Pro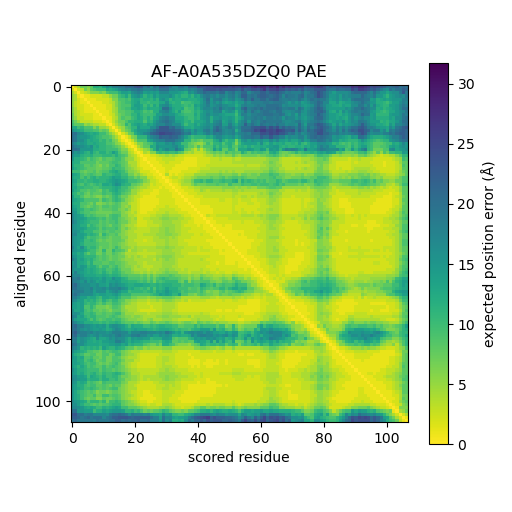tein AF-A0A535DZQ0-F1 (afdb_monomer)

Sequence (107 aa):
MTDELEALRSALTRGEEPLAGAGVEVVRRAGGELDHVRVTLAEPADLEELARRFGPPSLLPRTPAGGRRALFPETSPGDGERATTVLAELDPAGRAQVVVLRPDDLR

Solvent-accessible surface area (backbone atoms only — not comparable to full-atom values): 6072 Å² total; per-residue (Å²): 124,68,64,63,59,50,55,48,53,48,59,56,45,70,53,101,63,60,74,62,58,70,41,78,45,81,43,57,43,99,86,69,45,82,48,35,34,41,32,32,37,65,57,68,39,53,60,68,65,51,22,78,76,41,39,73,66,46,76,49,76,63,41,97,88,67,49,38,37,31,36,20,64,77,29,40,55,60,97,93,46,87,33,46,31,38,34,30,39,32,46,100,88,60,26,29,40,30,44,34,42,29,61,74,66,86,121

Foldseek 3Di:
DVVVVVVVQVLQCPDPDGQAFPDKDFDADPVRHTFKIKTFGPDFAAQVVVCVSQNHWDKDPQDPVRKTKTWSCSQDDDVPDFGWTWMFTADPVRTGRMIMTGGPPPD

Secondary structure (DSSP, 8-state):
-HHHHHHHHHHHTSSSS---EEEEEEEE-TTS-EEEEEEEEEEEEPHHHHHHHH-SPEEPPPPTTS-EEEEEGGGS--TT---EEEEEEE-TTS-EEEEEEEES---

Structure (mmCIF, N/CA/C/O backbone):
data_AF-A0A535DZQ0-F1
#
_entry.id   AF-A0A535DZQ0-F1
#
loop_
_atom_site.group_PDB
_atom_site.id
_atom_site.type_symbol
_atom_site.label_atom_id
_atom_site.label_alt_id
_atom_site.label_comp_id
_atom_site.label_asym_id
_atom_site.label_entity_id
_atom_site.label_seq_id
_atom_site.pdbx_PDB_ins_code
_atom_site.Cartn_x
_atom_site.Cartn_y
_atom_site.Cartn_z
_atom_site.occupancy
_atom_site.B_iso_or_equiv
_atom_site.auth_seq_id
_atom_site.auth_comp_id
_atom_site.auth_asym_id
_atom_site.auth_atom_id
_atom_site.pdbx_PDB_model_num
ATOM 1 N N . MET A 1 1 ? 3.547 -18.558 -15.018 1.00 48.41 1 MET A N 1
ATOM 2 C CA . MET A 1 1 ? 2.533 -18.018 -14.081 1.00 48.41 1 MET A CA 1
ATOM 3 C C . MET A 1 1 ? 2.815 -18.368 -12.621 1.00 48.41 1 MET A C 1
ATOM 5 O O . MET A 1 1 ? 2.424 -17.583 -11.771 1.00 48.41 1 MET A O 1
ATOM 9 N N . THR A 1 2 ? 3.466 -19.494 -12.306 1.00 53.25 2 THR A N 1
ATOM 10 C CA . THR A 1 2 ? 3.829 -19.883 -10.926 1.00 53.25 2 THR A CA 1
ATOM 11 C C . THR A 1 2 ? 4.996 -19.063 -10.355 1.00 53.25 2 THR A C 1
ATOM 13 O O . THR A 1 2 ? 4.935 -18.658 -9.200 1.00 53.25 2 THR A O 1
ATOM 16 N N . ASP A 1 3 ? 5.984 -18.726 -11.191 1.00 59.59 3 ASP A N 1
ATOM 17 C CA . ASP A 1 3 ? 7.204 -17.995 -10.803 1.00 59.59 3 ASP A CA 1
ATOM 18 C C . ASP A 1 3 ? 6.962 -16.618 -10.166 1.00 59.59 3 ASP A C 1
ATOM 20 O O . ASP A 1 3 ? 7.595 -16.270 -9.177 1.00 59.59 3 ASP A O 1
ATOM 24 N N . GLU A 1 4 ? 6.032 -15.820 -10.696 1.00 53.47 4 GLU A N 1
ATOM 25 C CA . GLU A 1 4 ? 5.826 -14.437 -10.232 1.00 53.47 4 GLU A CA 1
ATOM 26 C C . GLU A 1 4 ? 5.185 -14.383 -8.842 1.00 53.47 4 GLU A C 1
ATOM 28 O O . GLU A 1 4 ? 5.572 -13.575 -8.000 1.00 53.47 4 GLU A O 1
ATOM 33 N N . LEU A 1 5 ? 4.220 -15.271 -8.580 1.00 55.47 5 LEU A N 1
ATOM 34 C CA . LEU A 1 5 ? 3.575 -15.377 -7.272 1.00 55.47 5 LEU A CA 1
ATOM 35 C C . LEU A 1 5 ? 4.558 -15.909 -6.222 1.00 55.47 5 LEU A C 1
ATOM 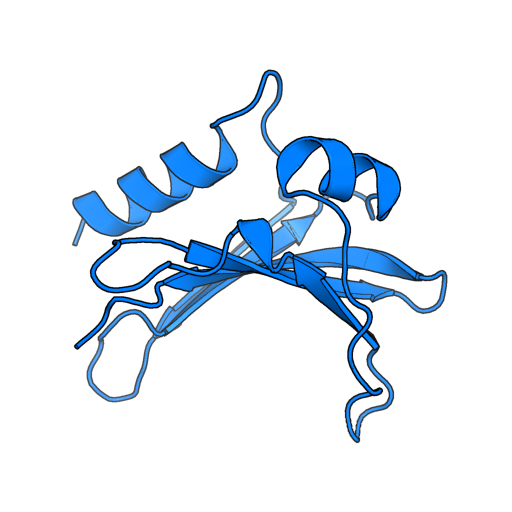37 O O . LEU A 1 5 ? 4.517 -15.495 -5.066 1.00 55.47 5 LEU A O 1
ATOM 41 N N . GLU A 1 6 ? 5.452 -16.808 -6.629 1.00 58.00 6 GLU A N 1
ATOM 42 C CA . GLU A 1 6 ? 6.483 -17.374 -5.766 1.00 58.00 6 GLU A CA 1
ATOM 43 C C . GLU A 1 6 ? 7.601 -16.364 -5.473 1.00 58.00 6 GLU A C 1
ATOM 45 O O . GLU A 1 6 ? 7.989 -16.209 -4.315 1.00 58.00 6 GLU A O 1
ATOM 50 N N . ALA A 1 7 ? 8.036 -15.586 -6.469 1.00 57.25 7 ALA A N 1
ATOM 51 C CA . ALA A 1 7 ? 8.968 -14.471 -6.298 1.00 57.25 7 ALA A CA 1
ATOM 52 C C . ALA A 1 7 ? 8.398 -13.391 -5.369 1.00 57.25 7 ALA A C 1
ATOM 54 O O . ALA A 1 7 ? 9.109 -12.853 -4.518 1.00 57.25 7 ALA A O 1
ATOM 55 N N . LEU A 1 8 ? 7.098 -13.119 -5.478 1.00 57.12 8 LEU A N 1
ATOM 56 C CA . LEU A 1 8 ? 6.405 -12.162 -4.629 1.00 57.12 8 LEU A CA 1
ATOM 57 C C . LEU A 1 8 ? 6.219 -12.675 -3.198 1.00 57.12 8 LEU A C 1
ATOM 59 O O . LEU A 1 8 ? 6.468 -11.951 -2.236 1.00 57.12 8 LEU A O 1
ATOM 63 N N . ARG A 1 9 ? 5.830 -13.944 -3.043 1.00 58.91 9 ARG A N 1
ATOM 64 C CA . ARG A 1 9 ? 5.788 -14.608 -1.738 1.00 58.91 9 ARG A CA 1
ATOM 65 C C . ARG A 1 9 ? 7.177 -14.609 -1.101 1.00 58.91 9 ARG A C 1
ATOM 67 O O . ARG A 1 9 ? 7.285 -14.325 0.082 1.00 58.91 9 ARG A O 1
ATOM 74 N N . SER A 1 10 ? 8.223 -14.832 -1.895 1.00 59.81 10 SER A N 1
ATOM 75 C CA . SER A 1 10 ? 9.617 -14.752 -1.462 1.00 59.81 10 SER A CA 1
ATOM 76 C C . SER A 1 10 ? 10.038 -13.329 -1.065 1.00 59.81 10 SER A C 1
ATOM 78 O O . SER A 1 10 ? 10.803 -13.172 -0.117 1.00 59.81 10 SER A O 1
ATOM 80 N N . ALA A 1 11 ? 9.524 -12.286 -1.728 1.00 59.09 11 ALA A N 1
ATOM 81 C CA . ALA A 1 11 ? 9.741 -10.890 -1.339 1.00 59.09 11 ALA A CA 1
ATOM 82 C C . ALA A 1 11 ? 9.039 -10.542 -0.013 1.00 59.09 11 ALA A C 1
ATOM 84 O O . ALA A 1 11 ? 9.633 -9.889 0.838 1.00 59.09 11 ALA A O 1
ATOM 85 N N . LEU A 1 12 ? 7.821 -11.050 0.206 1.00 57.62 12 LEU A N 1
ATOM 86 C CA . LEU A 1 12 ? 7.087 -10.911 1.474 1.00 57.62 12 LEU A CA 1
ATOM 87 C C . LEU A 1 12 ? 7.736 -11.671 2.638 1.00 57.62 12 LEU A C 1
ATOM 89 O O . LEU A 1 12 ? 7.556 -11.290 3.793 1.00 57.62 12 LEU A O 1
ATOM 93 N N . THR A 1 13 ? 8.473 -12.743 2.345 1.00 56.50 13 THR A N 1
ATOM 94 C CA . THR A 1 13 ? 9.204 -13.546 3.336 1.00 56.50 13 THR A CA 1
ATOM 95 C C . THR A 1 13 ? 10.687 -13.191 3.428 1.00 56.50 13 THR A C 1
ATOM 97 O O . THR A 1 13 ? 11.412 -13.845 4.172 1.00 56.50 13 THR A O 1
ATOM 100 N N . ARG A 1 14 ? 11.184 -12.203 2.669 1.00 54.62 14 ARG A N 1
ATOM 101 C CA . ARG A 1 14 ? 12.574 -11.729 2.769 1.00 54.62 14 ARG A CA 1
ATOM 102 C C . ARG A 1 14 ? 12.704 -10.822 4.000 1.00 54.62 14 ARG A C 1
ATOM 104 O O . ARG A 1 14 ? 12.759 -9.604 3.905 1.00 54.62 14 ARG A O 1
ATOM 111 N N . GLY A 1 15 ? 12.690 -11.447 5.170 1.00 49.34 15 GLY A N 1
ATOM 112 C CA . GLY A 1 15 ? 12.833 -10.845 6.494 1.00 49.34 15 GLY A CA 1
ATOM 113 C C . GLY A 1 15 ? 12.731 -11.932 7.568 1.00 49.34 15 GLY A C 1
ATOM 114 O O . GLY A 1 15 ? 12.224 -13.014 7.284 1.00 49.34 15 GLY A O 1
ATOM 115 N N . GLU A 1 16 ? 13.220 -11.668 8.784 1.00 47.53 16 GLU A N 1
ATOM 116 C CA . GLU A 1 16 ? 13.260 -12.666 9.875 1.00 47.53 16 GLU A CA 1
ATOM 117 C C . GLU A 1 16 ? 11.875 -13.233 10.249 1.00 47.53 16 GLU A C 1
ATOM 119 O O . GLU A 1 16 ? 11.791 -14.372 10.700 1.00 47.53 16 GLU A O 1
ATOM 124 N N . GLU A 1 17 ? 10.788 -12.499 9.968 1.00 54.66 17 GLU A N 1
ATOM 125 C CA . GLU A 1 17 ? 9.407 -12.974 10.113 1.00 54.66 17 GLU A CA 1
ATOM 126 C C . GLU A 1 17 ? 8.529 -12.531 8.925 1.00 54.66 17 GLU A C 1
ATOM 128 O O . GLU A 1 17 ? 8.659 -11.386 8.470 1.00 54.66 17 GLU A O 1
ATOM 133 N N . PRO A 1 18 ? 7.622 -13.387 8.413 1.00 59.19 18 PRO A N 1
ATOM 134 C CA . PRO A 1 18 ? 6.665 -13.008 7.377 1.00 59.19 18 PRO A CA 1
ATOM 135 C C . PRO A 1 18 ? 5.642 -11.998 7.913 1.00 59.19 18 PRO A C 1
ATOM 137 O O . PRO A 1 18 ? 5.150 -12.134 9.031 1.00 59.19 18 PRO A O 1
ATOM 140 N N . LEU A 1 19 ? 5.266 -11.009 7.097 1.00 64.81 19 LEU A N 1
ATOM 141 C CA . LEU A 1 19 ? 4.095 -10.175 7.391 1.00 64.81 19 LEU A CA 1
ATOM 142 C C . LEU A 1 19 ? 2.854 -11.079 7.464 1.00 64.81 19 LEU A C 1
ATOM 144 O O . LEU A 1 19 ? 2.485 -11.708 6.469 1.00 64.81 19 LEU A O 1
ATOM 148 N N . ALA A 1 20 ? 2.215 -11.162 8.632 1.00 65.81 20 ALA A N 1
ATOM 149 C CA . ALA A 1 20 ? 0.998 -11.945 8.810 1.00 65.81 20 ALA A CA 1
ATOM 150 C C . ALA A 1 20 ? -0.151 -11.316 8.001 1.00 65.81 20 ALA A C 1
ATOM 152 O O . ALA A 1 20 ? -0.727 -10.297 8.384 1.00 65.81 20 ALA A O 1
ATOM 153 N N . GLY A 1 21 ? -0.470 -11.911 6.850 1.00 66.75 21 GLY A N 1
ATOM 154 C CA . GLY A 1 21 ? -1.577 -11.489 5.995 1.00 66.75 21 GLY A CA 1
ATOM 155 C C . GLY A 1 21 ? -2.871 -12.234 6.327 1.00 66.75 21 GLY A C 1
ATOM 156 O O . GLY A 1 21 ? -2.879 -13.462 6.369 1.00 66.75 21 GLY A O 1
ATOM 157 N N . ALA A 1 22 ? -3.975 -11.507 6.505 1.00 77.94 22 ALA A N 1
ATOM 158 C CA . ALA A 1 22 ? -5.327 -12.074 6.543 1.00 77.94 22 ALA A CA 1
ATOM 159 C C . ALA A 1 22 ? -5.909 -12.319 5.140 1.00 77.94 22 ALA A C 1
ATOM 161 O O . ALA A 1 22 ? -6.872 -13.070 4.996 1.00 77.94 22 ALA A O 1
ATOM 162 N N . GLY A 1 23 ? -5.334 -11.708 4.100 1.00 81.75 23 GLY A N 1
ATOM 163 C CA . GLY A 1 23 ? -5.772 -11.903 2.720 1.00 81.75 23 GLY A CA 1
ATOM 164 C C . GLY A 1 23 ? -4.740 -11.437 1.698 1.00 81.75 23 GLY A C 1
ATOM 165 O O . GLY A 1 23 ? -3.980 -10.503 1.951 1.00 81.75 23 GLY A O 1
ATOM 166 N N . VAL A 1 24 ? -4.725 -12.096 0.538 1.00 84.94 24 VAL A N 1
ATOM 167 C CA . VAL A 1 24 ? -3.888 -11.736 -0.613 1.00 84.94 24 VAL A CA 1
ATOM 168 C C . VAL A 1 24 ? -4.782 -11.608 -1.841 1.00 84.94 24 VAL A C 1
ATOM 170 O O . VAL A 1 24 ? -5.460 -12.561 -2.221 1.00 84.94 24 VAL A O 1
ATOM 173 N N . GLU A 1 25 ? -4.767 -10.438 -2.469 1.00 88.44 25 GLU A N 1
ATOM 174 C CA . GLU A 1 25 ? -5.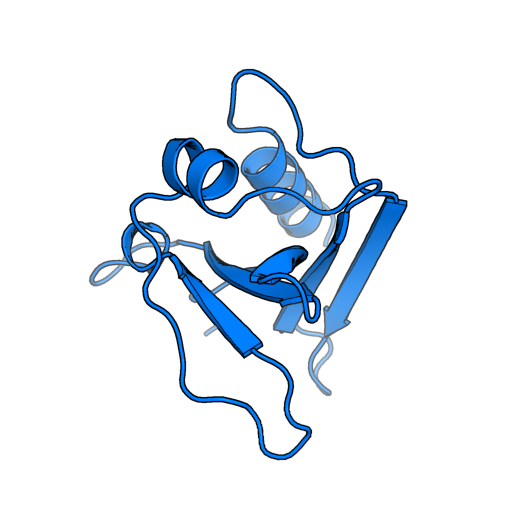488 -10.143 -3.705 1.00 88.44 25 GLU A CA 1
ATOM 175 C C . GLU A 1 25 ? -4.485 -9.832 -4.818 1.00 88.44 25 GLU A C 1
ATOM 177 O O . GLU A 1 25 ? -3.662 -8.924 -4.700 1.00 88.44 25 GLU A O 1
ATOM 182 N N . VAL A 1 26 ? -4.555 -10.588 -5.915 1.00 88.19 26 VAL A N 1
ATOM 183 C CA . VAL A 1 26 ? -3.710 -10.386 -7.097 1.00 88.19 26 VAL A CA 1
ATOM 184 C C . VAL A 1 26 ? -4.498 -9.585 -8.125 1.00 88.19 26 VAL A C 1
ATOM 186 O O . VAL A 1 26 ? -5.424 -10.110 -8.744 1.00 88.19 26 VAL A O 1
ATOM 189 N N . VAL A 1 27 ? -4.119 -8.326 -8.325 1.00 88.56 27 VAL A N 1
ATOM 190 C CA . VAL A 1 27 ? -4.766 -7.432 -9.284 1.00 88.56 27 VAL A CA 1
ATOM 191 C C . VAL A 1 27 ? -4.046 -7.534 -10.621 1.00 88.56 27 VAL A C 1
ATOM 193 O O . VAL A 1 27 ? -2.819 -7.458 -10.694 1.00 88.56 27 VAL A O 1
ATOM 196 N N . ARG A 1 28 ? -4.817 -7.732 -11.690 1.00 87.56 28 ARG A N 1
ATOM 197 C CA . ARG A 1 28 ? -4.318 -7.870 -13.062 1.00 87.56 28 ARG A CA 1
ATOM 198 C C . ARG A 1 28 ? -4.871 -6.765 -13.949 1.00 87.56 28 ARG A C 1
ATOM 200 O O . ARG A 1 28 ? -5.993 -6.301 -13.749 1.00 87.56 28 ARG A O 1
ATOM 207 N N . ARG A 1 29 ? -4.098 -6.376 -14.961 1.00 86.50 29 ARG A N 1
ATOM 208 C CA . ARG A 1 29 ? -4.546 -5.463 -16.020 1.00 86.50 29 ARG A CA 1
ATOM 209 C C . ARG A 1 29 ? -5.534 -6.174 -16.946 1.00 86.50 29 ARG A C 1
ATOM 211 O O . ARG A 1 29 ? -5.612 -7.401 -16.967 1.00 86.50 29 ARG A O 1
ATOM 218 N N . ALA A 1 30 ? -6.232 -5.408 -17.785 1.00 85.56 30 ALA A N 1
ATOM 219 C CA . ALA A 1 30 ? -7.173 -5.949 -18.773 1.00 85.56 30 ALA A CA 1
ATOM 220 C C . ALA A 1 30 ? -6.541 -6.989 -19.729 1.00 85.56 30 ALA A C 1
ATOM 222 O O . ALA A 1 30 ? -7.242 -7.866 -20.220 1.00 85.56 30 ALA A O 1
ATOM 223 N N . GLY A 1 31 ? -5.221 -6.921 -19.954 1.00 82.69 31 GLY A N 1
ATOM 224 C CA . GLY A 1 31 ? -4.456 -7.888 -20.752 1.00 82.69 31 GLY A CA 1
ATOM 225 C C . GLY A 1 31 ? -4.029 -9.166 -20.014 1.00 82.69 31 GLY A C 1
ATOM 226 O O . GLY A 1 31 ? -3.349 -9.998 -20.601 1.00 82.69 31 GLY A O 1
ATOM 227 N N . GLY A 1 32 ? -4.391 -9.337 -18.737 1.00 81.94 32 GLY A N 1
ATOM 228 C CA . GLY A 1 32 ? -4.035 -10.509 -17.922 1.00 81.94 32 GLY A CA 1
ATOM 229 C C . GLY A 1 32 ? -2.666 -10.429 -17.235 1.00 81.94 32 GLY A C 1
ATOM 230 O O . GLY A 1 32 ? -2.382 -11.236 -16.343 1.00 81.94 32 GLY A O 1
ATOM 231 N N . GLU A 1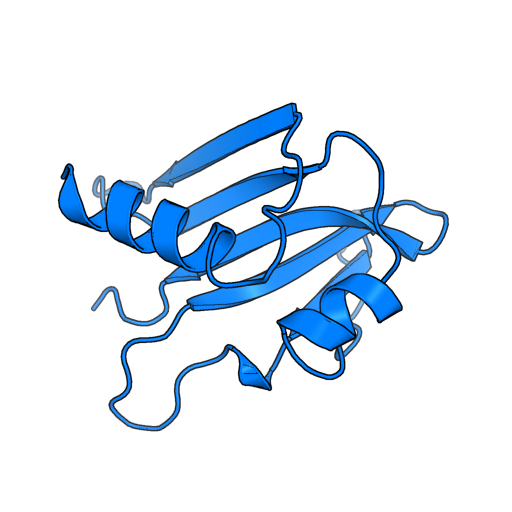 33 ? -1.847 -9.439 -17.586 1.00 83.12 33 GLU A N 1
ATOM 232 C CA . GLU A 1 33 ? -0.597 -9.115 -16.893 1.00 83.12 33 GLU A CA 1
ATOM 233 C C . GLU A 1 33 ? -0.848 -8.761 -15.427 1.00 83.12 33 GLU A C 1
ATOM 235 O O . GLU A 1 33 ? -1.888 -8.190 -15.078 1.00 83.12 33 GLU A O 1
ATOM 240 N N . LEU A 1 34 ? 0.111 -9.097 -14.565 1.00 82.38 34 LEU A N 1
ATOM 241 C CA . LEU A 1 34 ? 0.095 -8.653 -13.177 1.00 82.38 34 LEU A CA 1
ATOM 242 C C . LEU A 1 34 ? 0.115 -7.115 -13.141 1.00 82.38 34 LEU A C 1
ATOM 244 O O . LEU A 1 34 ? 0.809 -6.478 -13.919 1.00 82.38 34 LEU A O 1
ATOM 248 N N . ASP A 1 35 ? -0.684 -6.498 -12.281 1.00 85.94 35 ASP A N 1
ATOM 249 C CA . ASP A 1 35 ? -0.616 -5.052 -12.061 1.00 85.94 35 ASP A CA 1
ATOM 250 C C . ASP A 1 35 ? 0.039 -4.764 -10.716 1.00 85.94 35 ASP A C 1
ATOM 252 O O . ASP A 1 35 ? 1.062 -4.093 -10.631 1.00 85.94 35 ASP A O 1
ATOM 256 N N . HIS A 1 36 ? -0.539 -5.325 -9.658 1.00 89.00 36 HIS A N 1
ATOM 257 C CA . HIS A 1 36 ? -0.014 -5.263 -8.306 1.00 89.00 36 HIS A CA 1
ATOM 258 C C . HIS A 1 36 ? -0.656 -6.356 -7.453 1.00 89.00 36 HIS A C 1
ATOM 260 O O . HIS A 1 36 ? -1.661 -6.964 -7.824 1.00 89.00 36 HIS A O 1
ATOM 266 N N . VAL A 1 37 ? -0.093 -6.592 -6.278 1.00 88.44 37 VAL A N 1
ATOM 267 C CA . VAL A 1 37 ? -0.689 -7.467 -5.270 1.00 88.44 37 VAL A CA 1
ATOM 268 C C . VAL A 1 37 ? -0.968 -6.671 -4.017 1.00 88.44 37 VAL A C 1
ATOM 270 O O . VAL A 1 37 ? -0.157 -5.852 -3.593 1.00 88.44 37 VAL A O 1
ATOM 273 N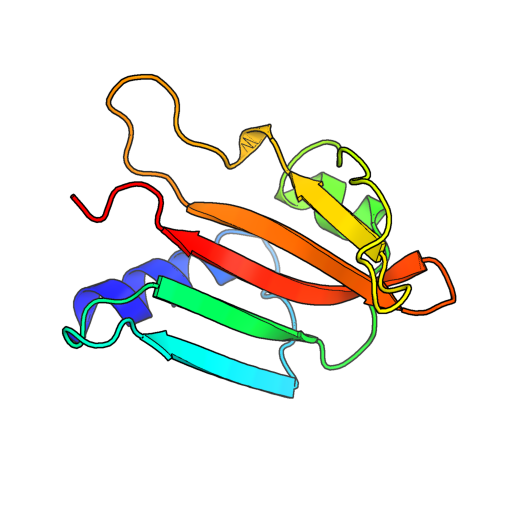 N . ARG A 1 38 ? -2.129 -6.916 -3.424 1.00 91.56 38 ARG A N 1
ATOM 274 C CA . ARG A 1 38 ? -2.564 -6.315 -2.169 1.00 91.56 38 ARG A C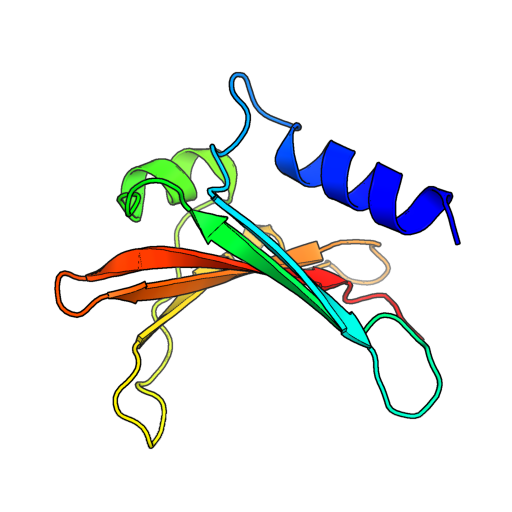A 1
ATOM 275 C C . ARG A 1 38 ? -2.524 -7.397 -1.101 1.00 91.56 38 ARG A C 1
ATOM 277 O O . ARG A 1 38 ? -3.091 -8.471 -1.280 1.00 91.56 38 ARG A O 1
ATOM 284 N N . VAL A 1 39 ? -1.854 -7.113 0.005 1.00 89.50 39 VAL A N 1
ATOM 285 C CA . VAL A 1 39 ? -1.792 -7.981 1.178 1.00 89.50 39 VAL A CA 1
ATOM 286 C C . VAL A 1 39 ? -2.482 -7.257 2.320 1.00 89.50 39 VAL A C 1
ATOM 288 O O . VAL A 1 39 ? -1.965 -6.266 2.834 1.00 89.50 39 VAL A O 1
ATOM 291 N N . THR A 1 40 ? -3.664 -7.730 2.697 1.00 91.00 40 THR A N 1
ATOM 292 C CA . THR A 1 40 ? -4.367 -7.247 3.886 1.00 91.00 40 THR A CA 1
ATOM 293 C C . THR A 1 40 ? -3.705 -7.853 5.107 1.00 91.00 40 THR A C 1
ATOM 295 O O . THR A 1 40 ? -3.606 -9.077 5.207 1.00 91.00 40 THR A O 1
ATOM 298 N N . LEU A 1 41 ? -3.250 -7.012 6.029 1.00 88.56 41 LEU A N 1
ATOM 299 C CA . LEU A 1 41 ? -2.602 -7.474 7.251 1.00 88.56 41 LEU A CA 1
ATOM 300 C C . LEU A 1 41 ? -3.647 -8.014 8.231 1.00 88.56 41 LEU A C 1
ATOM 302 O O . LEU A 1 41 ? -4.765 -7.502 8.298 1.00 88.56 41 LEU A O 1
ATOM 306 N N . ALA A 1 42 ? -3.293 -9.069 8.966 1.00 87.38 42 ALA A N 1
ATOM 307 C CA . ALA A 1 42 ? -4.165 -9.633 9.996 1.00 87.38 42 ALA A CA 1
ATOM 308 C C . ALA A 1 42 ? -4.408 -8.643 11.141 1.00 87.38 42 ALA A C 1
ATOM 310 O O . ALA A 1 42 ? -5.514 -8.563 11.669 1.00 87.38 42 ALA A O 1
ATOM 311 N N . GLU A 1 43 ? -3.392 -7.843 11.451 1.00 88.31 43 GLU A N 1
ATOM 312 C CA . GLU A 1 43 ? -3.475 -6.704 12.353 1.00 88.31 43 GLU A CA 1
ATOM 313 C C . GLU A 1 43 ? -2.809 -5.494 11.690 1.00 88.31 43 GLU A C 1
ATOM 315 O O . GLU A 1 43 ? -1.815 -5.668 10.977 1.00 88.31 43 GLU A O 1
ATOM 320 N N . PRO A 1 44 ? -3.321 -4.266 11.897 1.00 92.12 44 PRO A N 1
ATOM 321 C CA . PRO A 1 44 ? -2.642 -3.081 11.402 1.00 92.12 44 PRO A CA 1
ATOM 322 C C . PRO A 1 44 ? -1.222 -2.989 11.972 1.00 92.12 44 PRO A C 1
ATOM 324 O O . PRO A 1 44 ? -1.035 -3.133 13.181 1.00 92.12 44 PRO A O 1
ATOM 327 N N . ALA A 1 45 ? -0.239 -2.725 11.115 1.00 91.12 45 ALA A N 1
ATOM 328 C CA . ALA A 1 45 ? 1.169 -2.614 11.487 1.00 91.12 45 ALA A CA 1
ATOM 329 C C . ALA A 1 45 ? 1.611 -1.151 11.569 1.00 91.12 45 ALA A C 1
ATOM 331 O O . ALA A 1 45 ? 1.177 -0.303 10.784 1.00 91.12 45 ALA A O 1
ATOM 332 N N . ASP A 1 46 ? 2.511 -0.839 12.494 1.00 92.75 46 ASP A N 1
ATOM 333 C CA . ASP A 1 46 ? 3.066 0.507 12.597 1.00 92.75 46 ASP A CA 1
ATOM 334 C C . ASP A 1 46 ? 4.033 0.795 11.447 1.00 92.75 46 ASP A C 1
ATOM 336 O O . ASP A 1 46 ? 4.789 -0.069 10.998 1.00 92.75 46 ASP A O 1
ATOM 340 N N . LEU A 1 47 ? 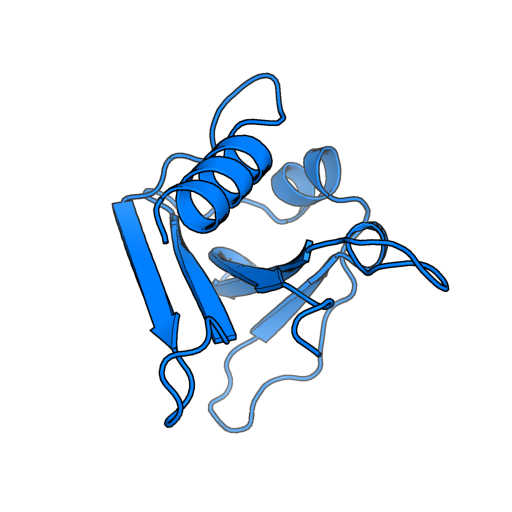4.046 2.045 10.974 1.00 91.38 47 LEU A N 1
ATOM 341 C CA . LEU A 1 47 ? 4.949 2.452 9.895 1.00 91.38 47 LEU A CA 1
ATOM 342 C C . LEU A 1 47 ? 6.423 2.257 10.257 1.00 91.38 47 LEU A C 1
ATOM 344 O O . LEU A 1 47 ? 7.223 2.003 9.366 1.00 91.38 47 LEU A O 1
ATOM 348 N N . GLU A 1 48 ? 6.778 2.343 11.540 1.00 91.75 48 GLU A N 1
ATOM 349 C CA . GLU A 1 48 ? 8.134 2.069 12.016 1.00 91.75 48 GLU A CA 1
ATOM 350 C C . GLU A 1 48 ? 8.530 0.599 11.811 1.00 91.75 48 GLU A C 1
ATOM 352 O O . GLU A 1 48 ? 9.661 0.309 11.424 1.00 91.75 48 GLU A O 1
ATOM 357 N N . GLU A 1 49 ? 7.597 -0.338 12.003 1.00 89.44 49 GLU A N 1
ATOM 358 C CA . GLU A 1 49 ? 7.853 -1.755 11.744 1.00 89.44 49 GLU A CA 1
ATOM 359 C C . GLU A 1 49 ? 8.103 -2.003 10.257 1.00 89.44 49 GLU A C 1
ATOM 361 O O . GLU A 1 49 ? 9.071 -2.670 9.888 1.00 89.44 49 GLU A O 1
ATOM 366 N N . LEU A 1 50 ? 7.270 -1.414 9.397 1.00 89.94 50 LEU A N 1
ATOM 367 C CA . LEU A 1 50 ? 7.472 -1.493 7.955 1.00 89.94 50 LEU A CA 1
ATOM 368 C C . LEU A 1 50 ? 8.761 -0.788 7.523 1.00 89.94 50 LEU A C 1
ATOM 370 O O . LEU A 1 50 ? 9.445 -1.281 6.630 1.00 89.94 50 LEU A O 1
ATOM 374 N N . ALA A 1 51 ? 9.139 0.310 8.182 1.00 90.94 51 ALA A N 1
ATOM 375 C CA . ALA A 1 51 ? 10.352 1.050 7.861 1.00 90.94 51 ALA A CA 1
ATOM 376 C C . ALA A 1 51 ? 11.627 0.245 8.127 1.00 90.94 51 ALA A C 1
ATOM 378 O O . ALA A 1 51 ? 12.587 0.336 7.367 1.00 90.94 51 ALA A O 1
ATOM 379 N N . ARG A 1 52 ? 11.628 -0.598 9.169 1.00 88.19 52 ARG A N 1
ATOM 380 C CA . ARG A 1 52 ? 12.734 -1.531 9.433 1.00 88.19 52 ARG A CA 1
ATOM 381 C C . ARG A 1 52 ? 12.924 -2.557 8.312 1.00 88.19 52 ARG A C 1
ATOM 383 O O . ARG A 1 52 ? 14.037 -3.035 8.130 1.00 88.19 52 ARG A O 1
ATOM 390 N N . ARG A 1 53 ? 11.857 -2.899 7.578 1.00 85.94 53 ARG A N 1
ATOM 391 C CA . ARG A 1 53 ? 11.898 -3.862 6.463 1.00 85.94 53 ARG A CA 1
ATOM 392 C C . ARG A 1 53 ? 12.159 -3.207 5.106 1.00 85.94 53 ARG A C 1
ATOM 394 O O . ARG A 1 53 ? 12.876 -3.774 4.292 1.00 85.94 53 ARG A O 1
ATOM 401 N N . PHE A 1 54 ? 11.551 -2.052 4.851 1.00 87.94 54 PHE A N 1
ATOM 402 C CA . PHE A 1 54 ? 11.464 -1.453 3.514 1.00 87.94 54 PHE A CA 1
ATOM 403 C C . PHE A 1 54 ? 12.120 -0.070 3.409 1.00 87.94 54 PHE A C 1
ATOM 405 O O . PHE A 1 54 ? 11.991 0.592 2.381 1.00 87.94 54 PHE A O 1
ATOM 412 N N . GLY A 1 55 ? 12.792 0.381 4.469 1.00 89.62 55 GLY A N 1
ATOM 413 C CA . GLY A 1 55 ? 13.376 1.715 4.548 1.00 89.62 55 GLY A CA 1
ATOM 414 C C . GLY A 1 55 ? 12.375 2.793 4.994 1.00 89.62 55 GLY A C 1
ATOM 415 O O . GLY A 1 55 ? 11.186 2.530 5.182 1.00 89.62 55 GLY A O 1
ATOM 416 N N . PRO A 1 56 ? 12.824 4.038 5.203 1.00 93.00 56 PRO A N 1
ATOM 417 C CA . PRO A 1 56 ? 11.987 5.125 5.695 1.00 93.00 56 PRO A CA 1
ATOM 418 C C . PRO A 1 56 ? 10.823 5.445 4.734 1.00 93.00 56 PRO A C 1
ATOM 420 O O . PRO A 1 56 ? 11.043 5.652 3.537 1.00 93.00 56 PRO A O 1
ATOM 423 N N . PRO A 1 57 ? 9.576 5.550 5.232 1.00 94.94 57 PRO A N 1
ATOM 424 C CA . PRO A 1 57 ? 8.426 5.842 4.391 1.00 94.94 57 PRO A CA 1
ATOM 425 C C . PRO A 1 57 ? 8.349 7.324 4.007 1.00 94.94 57 PRO A C 1
ATOM 427 O O . PRO A 1 57 ? 8.586 8.221 4.816 1.00 94.94 57 PRO A O 1
ATOM 430 N N . SER A 1 58 ? 7.878 7.585 2.791 1.00 95.00 58 SER A N 1
ATOM 431 C CA . SER A 1 58 ? 7.403 8.891 2.335 1.00 95.00 58 SER A CA 1
ATOM 432 C C . SER A 1 58 ? 5.878 8.914 2.323 1.00 95.00 58 SER A C 1
ATOM 434 O O . SER A 1 58 ? 5.232 8.118 1.640 1.00 95.00 58 SER A O 1
ATOM 436 N N . LEU A 1 59 ? 5.273 9.829 3.080 1.00 94.25 59 LEU A N 1
ATOM 437 C CA . LEU A 1 59 ? 3.817 9.957 3.137 1.00 94.25 59 LEU A CA 1
ATOM 438 C C . LEU A 1 59 ? 3.294 10.640 1.875 1.00 94.25 59 LEU A C 1
ATOM 440 O O . LEU A 1 59 ? 3.683 11.762 1.554 1.00 94.25 59 LEU A O 1
ATOM 444 N N . LEU A 1 60 ? 2.380 9.970 1.181 1.00 91.38 60 LEU A N 1
ATOM 445 C CA . LEU A 1 60 ? 1.756 10.498 -0.023 1.00 91.38 60 LEU A CA 1
ATOM 446 C C . LEU A 1 60 ? 0.595 11.444 0.328 1.00 91.38 60 LEU A C 1
ATOM 448 O O . LEU A 1 60 ? -0.013 11.322 1.403 1.00 91.38 60 LEU A O 1
ATOM 452 N N . PRO A 1 61 ? 0.241 12.369 -0.586 1.00 89.44 61 PRO A N 1
ATOM 453 C CA . PRO A 1 61 ? -0.989 13.139 -0.478 1.00 89.44 61 PRO A CA 1
ATOM 454 C C . PRO A 1 61 ? -2.200 12.227 -0.267 1.00 89.44 61 PRO A C 1
ATOM 456 O O . PRO A 1 61 ? -2.250 11.097 -0.763 1.00 89.44 61 PRO A O 1
ATOM 459 N N . ARG A 1 62 ? -3.197 12.724 0.469 1.00 86.88 62 ARG A N 1
ATOM 460 C CA . ARG A 1 62 ? -4.448 11.985 0.654 1.00 86.88 62 ARG A CA 1
ATOM 461 C C . ARG A 1 62 ? -5.108 11.754 -0.701 1.00 86.88 62 ARG A C 1
ATOM 463 O O . ARG A 1 62 ? -5.160 12.649 -1.542 1.00 86.88 62 ARG A O 1
ATOM 470 N N . THR A 1 63 ? -5.630 10.551 -0.889 1.00 80.38 63 THR A N 1
ATOM 471 C CA . THR A 1 63 ? -6.461 10.236 -2.051 1.00 80.38 63 THR A CA 1
ATOM 472 C C . THR A 1 63 ? -7.760 11.055 -2.008 1.00 80.38 63 THR A C 1
ATOM 474 O O . THR A 1 63 ? -8.172 11.480 -0.925 1.00 80.38 63 THR A O 1
ATOM 477 N N . PRO A 1 64 ? -8.453 11.251 -3.145 1.00 75.88 64 PRO A N 1
ATOM 478 C CA . PRO A 1 64 ? -9.743 11.950 -3.174 1.00 75.88 64 PRO A CA 1
ATOM 479 C C . PRO A 1 64 ? -10.801 11.333 -2.245 1.00 75.88 64 PRO A C 1
ATOM 481 O O . PRO A 1 64 ? -11.641 12.043 -1.708 1.00 75.88 64 PRO A O 1
ATOM 484 N N . ALA A 1 65 ? -10.718 10.021 -2.004 1.00 78.38 65 ALA A N 1
ATOM 485 C CA . ALA A 1 65 ? -11.564 9.291 -1.059 1.00 78.38 65 ALA A CA 1
ATOM 486 C C . ALA A 1 65 ? -11.137 9.456 0.420 1.00 78.38 65 ALA A C 1
ATOM 488 O O . ALA A 1 65 ? -11.671 8.786 1.297 1.00 78.38 65 ALA A O 1
ATOM 489 N N . GLY A 1 66 ? -10.148 10.306 0.715 1.00 76.56 66 GLY A N 1
ATOM 490 C CA . GLY A 1 66 ? -9.642 10.575 2.065 1.00 76.56 66 GLY A CA 1
ATOM 491 C C . GLY A 1 66 ? -8.607 9.572 2.585 1.00 76.56 66 GLY A C 1
ATOM 492 O O . GLY A 1 66 ? -7.969 9.842 3.602 1.00 76.56 66 GLY A O 1
ATOM 493 N N . GLY A 1 67 ? -8.384 8.457 1.882 1.00 84.81 67 GLY A N 1
ATOM 494 C CA . GLY A 1 67 ? -7.401 7.438 2.255 1.00 84.81 67 GLY A CA 1
ATOM 495 C C . GLY A 1 67 ? -5.965 7.965 2.220 1.00 84.81 67 GLY A C 1
ATOM 496 O O . GLY A 1 67 ? -5.608 8.750 1.332 1.00 84.81 67 GLY A O 1
ATOM 497 N N . ARG A 1 68 ? -5.138 7.524 3.174 1.00 92.75 68 ARG A N 1
ATOM 498 C CA . ARG A 1 68 ? -3.726 7.907 3.289 1.00 92.75 68 ARG A CA 1
ATOM 499 C C . ARG A 1 68 ? -2.827 6.747 2.879 1.00 92.75 68 ARG A C 1
ATOM 501 O O . ARG A 1 68 ? -3.140 5.591 3.148 1.00 92.75 68 ARG A O 1
ATOM 508 N N . ARG A 1 69 ? -1.715 7.062 2.215 1.00 94.44 69 ARG A N 1
ATOM 509 C CA . ARG A 1 69 ? -0.741 6.072 1.755 1.00 94.44 69 ARG A CA 1
ATOM 510 C C . ARG A 1 69 ? 0.678 6.476 2.129 1.00 94.44 69 ARG A C 1
ATOM 512 O O . ARG A 1 69 ? 0.981 7.667 2.201 1.00 94.44 69 ARG A O 1
ATOM 519 N N . ALA A 1 70 ? 1.531 5.484 2.333 1.00 94.94 70 ALA A N 1
ATOM 520 C CA . ALA A 1 70 ? 2.972 5.638 2.460 1.00 94.94 70 ALA A CA 1
ATOM 521 C C . ALA A 1 70 ? 3.663 4.881 1.322 1.00 94.94 70 ALA A C 1
ATOM 523 O O . ALA A 1 70 ? 3.251 3.776 0.985 1.00 94.94 70 ALA A O 1
ATOM 524 N N . LEU A 1 71 ? 4.682 5.486 0.724 1.00 94.25 71 LEU A N 1
ATOM 525 C CA . LEU A 1 71 ? 5.572 4.871 -0.256 1.00 94.25 71 LEU A CA 1
ATOM 526 C C . LEU A 1 71 ? 6.894 4.535 0.431 1.00 94.25 71 LEU A C 1
ATOM 528 O O . LEU A 1 71 ? 7.397 5.355 1.195 1.00 94.25 71 LEU A O 1
ATOM 532 N N . PHE A 1 72 ? 7.472 3.380 0.123 1.00 92.12 72 PHE A N 1
ATOM 533 C CA . PHE A 1 72 ? 8.802 2.990 0.586 1.00 92.12 72 PHE A CA 1
ATOM 534 C C . PHE A 1 72 ? 9.793 3.145 -0.575 1.00 92.12 72 PHE A C 1
ATOM 536 O O . PHE A 1 72 ? 9.953 2.221 -1.372 1.00 92.12 72 PHE A O 1
ATOM 543 N N . PRO A 1 73 ? 10.409 4.327 -0.752 1.00 89.12 73 PRO A N 1
ATOM 544 C CA . PRO A 1 73 ? 11.147 4.661 -1.969 1.00 89.12 73 PRO A CA 1
ATOM 545 C C . PRO A 1 73 ? 12.348 3.745 -2.216 1.00 89.12 73 PRO A C 1
ATOM 547 O O . PRO A 1 73 ? 12.635 3.457 -3.370 1.00 89.12 73 PRO A O 1
ATOM 550 N N . GLU A 1 74 ? 12.982 3.221 -1.165 1.00 87.62 74 GLU A N 1
ATOM 551 C CA . GLU A 1 74 ? 14.120 2.293 -1.272 1.00 87.62 74 GLU A CA 1
ATOM 552 C C . GLU A 1 74 ? 13.752 0.942 -1.903 1.00 87.62 74 GLU A C 1
ATOM 554 O O . GLU A 1 74 ? 14.625 0.194 -2.325 1.00 87.62 74 GLU A O 1
ATOM 559 N N . THR A 1 75 ? 12.456 0.634 -1.997 1.00 84.31 75 THR A N 1
ATOM 560 C CA . THR A 1 75 ? 11.956 -0.560 -2.696 1.00 84.31 75 THR A CA 1
ATOM 561 C C . THR A 1 75 ? 11.686 -0.318 -4.183 1.00 84.31 75 THR A C 1
ATOM 563 O O . THR A 1 75 ? 11.423 -1.264 -4.925 1.00 84.31 75 THR A O 1
ATOM 566 N N . SER A 1 76 ? 11.740 0.944 -4.624 1.00 81.06 76 SER 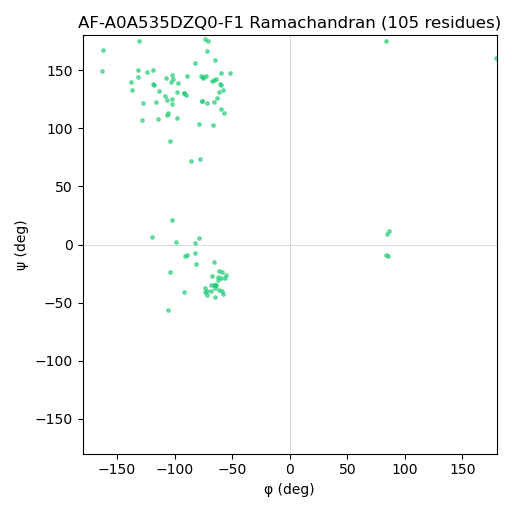A N 1
ATOM 567 C CA . SER A 1 76 ? 11.567 1.301 -6.033 1.00 81.06 76 SER A CA 1
ATOM 568 C C . SER A 1 76 ? 12.838 0.942 -6.807 1.00 81.06 76 SER A C 1
ATOM 570 O O . SER A 1 76 ? 13.932 1.096 -6.262 1.00 81.06 76 SER A O 1
ATOM 572 N N . PRO A 1 77 ? 12.731 0.489 -8.064 1.00 71.75 77 PRO A N 1
ATOM 573 C CA . PRO A 1 77 ? 13.906 0.112 -8.841 1.00 71.75 77 PRO A CA 1
ATOM 574 C C . PRO A 1 77 ? 14.802 1.317 -9.140 1.00 71.75 77 PRO A C 1
ATOM 576 O O . PRO A 1 77 ? 14.312 2.403 -9.467 1.00 71.75 77 PRO A O 1
ATOM 579 N N . GLY A 1 78 ? 16.117 1.098 -9.087 1.00 69.25 78 GLY A N 1
ATOM 580 C CA . GLY A 1 78 ? 17.088 1.948 -9.771 1.00 69.25 78 GLY A CA 1
ATOM 581 C C . GLY A 1 78 ? 17.079 1.724 -11.289 1.00 69.25 78 GLY A C 1
ATOM 582 O O . GLY A 1 78 ? 16.374 0.855 -11.811 1.00 69.25 78 GLY A O 1
ATOM 583 N N . ASP A 1 79 ? 17.880 2.502 -12.019 1.00 61.28 79 ASP A N 1
ATOM 584 C CA . ASP A 1 79 ? 17.995 2.372 -1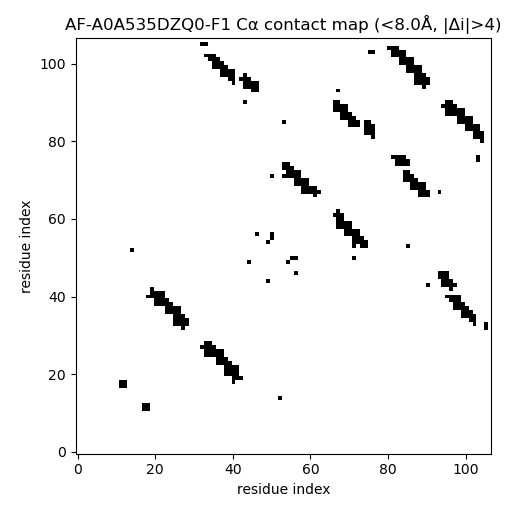3.476 1.00 61.28 79 ASP A CA 1
ATOM 585 C C . ASP A 1 79 ? 18.425 0.947 -13.883 1.00 61.28 79 ASP A C 1
ATOM 587 O O . ASP A 1 79 ? 19.553 0.523 -13.638 1.00 61.28 79 ASP A O 1
ATOM 591 N N . GLY A 1 80 ? 17.520 0.220 -14.550 1.00 57.81 80 GLY A N 1
ATOM 592 C CA . GLY A 1 80 ? 17.763 -1.133 -15.068 1.00 57.81 80 GLY A CA 1
ATOM 593 C C . GLY A 1 80 ? 17.559 -2.274 -14.064 1.00 57.81 80 GLY A C 1
ATOM 594 O O . GLY A 1 80 ? 17.910 -3.413 -14.379 1.00 57.81 80 GLY A O 1
ATOM 595 N N . GLU A 1 81 ? 17.005 -2.001 -12.880 1.00 64.62 81 GLU A N 1
ATOM 596 C CA . GLU A 1 81 ? 16.777 -3.014 -11.847 1.00 64.62 81 GLU A CA 1
ATOM 597 C C . GLU A 1 81 ? 15.350 -3.575 -11.844 1.00 64.62 81 GLU A C 1
ATOM 599 O O . GLU A 1 81 ? 14.367 -2.839 -11.883 1.00 64.62 81 GLU A O 1
ATOM 604 N N . ARG A 1 82 ? 15.250 -4.898 -11.658 1.00 62.50 82 ARG A N 1
ATOM 605 C CA . ARG A 1 82 ? 13.996 -5.572 -11.300 1.00 62.50 82 ARG A CA 1
ATOM 606 C C . ARG A 1 82 ? 13.727 -5.387 -9.817 1.00 62.50 82 ARG A C 1
ATOM 608 O O . ARG A 1 82 ? 14.319 -6.091 -8.998 1.00 62.50 82 ARG A O 1
ATOM 615 N N . ALA A 1 83 ? 12.801 -4.498 -9.476 1.00 69.44 83 ALA A N 1
ATOM 616 C CA . ALA A 1 83 ? 12.350 -4.309 -8.101 1.00 69.44 83 ALA A CA 1
ATOM 617 C C . ALA A 1 83 ? 10.820 -4.306 -7.975 1.00 69.44 83 ALA A C 1
ATOM 619 O O . ALA A 1 83 ? 10.068 -4.442 -8.945 1.00 69.44 83 ALA A O 1
ATOM 620 N N . THR A 1 84 ? 10.362 -4.237 -6.730 1.00 81.31 84 THR A N 1
ATOM 621 C CA . THR A 1 84 ? 8.946 -4.187 -6.373 1.00 81.31 84 THR A CA 1
ATOM 622 C C . THR A 1 84 ? 8.739 -3.013 -5.442 1.00 81.31 84 THR A C 1
ATOM 624 O O . THR A 1 84 ? 9.094 -3.092 -4.267 1.00 81.31 84 THR A O 1
ATOM 627 N N . THR A 1 85 ? 8.118 -1.955 -5.948 1.00 87.25 85 THR A N 1
ATOM 628 C CA . THR A 1 85 ? 7.709 -0.821 -5.131 1.00 87.25 85 THR A CA 1
ATOM 629 C C . THR A 1 85 ? 6.678 -1.270 -4.106 1.00 87.25 85 THR A C 1
ATOM 631 O O . THR A 1 85 ? 5.619 -1.813 -4.440 1.00 87.25 85 THR A O 1
ATOM 634 N N . VAL A 1 86 ? 6.966 -0.976 -2.846 1.00 91.06 86 VAL A N 1
ATOM 635 C CA . VAL A 1 86 ? 6.086 -1.206 -1.709 1.00 91.06 86 VAL A CA 1
ATOM 636 C C . VAL A 1 86 ? 5.360 0.087 -1.360 1.00 91.06 86 VAL A C 1
ATOM 638 O O . VAL A 1 86 ? 5.954 1.156 -1.187 1.00 91.06 86 VAL A O 1
ATOM 641 N N . LEU A 1 87 ? 4.046 -0.023 -1.210 1.00 93.56 87 LEU A N 1
ATOM 642 C CA . LEU A 1 87 ? 3.175 1.012 -0.668 1.00 93.56 87 LEU A CA 1
ATOM 643 C C . LEU A 1 87 ? 2.405 0.443 0.525 1.00 93.56 87 LEU A C 1
ATOM 645 O O . LEU A 1 87 ? 2.039 -0.727 0.529 1.00 93.56 87 LEU A O 1
ATOM 649 N N . ALA A 1 88 ? 2.089 1.275 1.509 1.00 94.62 88 ALA A N 1
ATOM 650 C CA . ALA A 1 88 ? 1.141 0.942 2.566 1.00 94.62 88 ALA A CA 1
ATOM 651 C C . ALA A 1 88 ? -0.104 1.823 2.455 1.00 94.62 88 ALA A C 1
ATOM 653 O O . ALA A 1 88 ? 0.005 3.045 2.340 1.00 94.62 88 ALA A O 1
ATOM 654 N N . GLU A 1 89 ? -1.288 1.220 2.515 1.00 95.19 89 GLU A N 1
ATOM 655 C CA . GLU A 1 89 ? -2.541 1.934 2.756 1.00 95.19 89 GLU A CA 1
ATOM 656 C C . GLU A 1 89 ? -2.787 1.991 4.261 1.00 95.19 89 GLU A C 1
ATOM 658 O O . GLU A 1 89 ? -2.719 0.970 4.952 1.00 95.19 89 GLU A O 1
ATOM 663 N N . LEU A 1 90 ? -3.040 3.198 4.760 1.00 95.12 90 LEU A N 1
ATOM 664 C CA . LEU A 1 90 ? -3.131 3.469 6.186 1.00 95.12 90 LEU A CA 1
ATOM 665 C C . LEU A 1 90 ? -4.587 3.574 6.630 1.00 95.12 90 LEU A C 1
ATOM 667 O O . LEU A 1 90 ? -5.423 4.151 5.928 1.00 95.12 90 LEU A O 1
ATOM 671 N N . ASP A 1 91 ? -4.852 3.062 7.822 1.00 92.12 91 ASP A N 1
ATOM 672 C CA . ASP A 1 91 ? -6.092 3.279 8.549 1.00 92.12 91 ASP A CA 1
ATOM 673 C C . ASP A 1 91 ? -6.183 4.737 9.078 1.00 92.12 91 ASP A C 1
ATOM 675 O O . ASP A 1 91 ? -5.236 5.528 8.942 1.00 92.12 91 ASP A O 1
ATOM 679 N N . PRO A 1 92 ? -7.312 5.146 9.690 1.00 89.94 92 PRO A N 1
ATOM 680 C CA . PRO A 1 92 ? -7.451 6.484 10.271 1.00 89.94 92 PRO A CA 1
ATOM 681 C C . PRO A 1 92 ? -6.466 6.802 11.408 1.00 89.94 92 PRO A C 1
ATOM 683 O O . PRO A 1 92 ? -6.212 7.980 11.665 1.00 89.94 92 PRO A O 1
ATOM 686 N N . ALA A 1 93 ? -5.913 5.786 12.078 1.00 90.94 93 ALA A N 1
ATOM 687 C CA . ALA A 1 93 ? -4.891 5.936 13.113 1.00 90.94 93 ALA A CA 1
ATOM 688 C C . ALA A 1 93 ? -3.475 6.092 12.523 1.00 90.94 93 ALA A C 1
ATOM 690 O O . ALA A 1 93 ? -2.538 6.422 13.248 1.00 90.94 93 ALA A O 1
ATOM 691 N N . GLY A 1 94 ? -3.314 5.919 11.208 1.00 91.50 94 GLY A N 1
ATOM 692 C CA . GLY A 1 94 ? -2.035 6.015 10.511 1.00 91.50 94 GLY A CA 1
ATOM 693 C C . GLY A 1 94 ? -1.235 4.712 10.495 1.00 91.50 94 GLY A C 1
ATOM 694 O O . GLY A 1 94 ? -0.069 4.746 10.100 1.00 91.50 94 GLY A O 1
ATOM 695 N N . ARG A 1 95 ? -1.839 3.586 10.888 1.00 94.50 95 ARG A N 1
ATOM 696 C CA . ARG A 1 95 ? -1.224 2.254 10.842 1.00 94.50 95 ARG A CA 1
ATOM 697 C C . ARG A 1 95 ? -1.513 1.603 9.496 1.00 94.50 95 ARG A C 1
ATOM 699 O O . ARG A 1 95 ? -2.568 1.817 8.904 1.00 94.50 95 ARG A O 1
ATOM 706 N N . ALA A 1 96 ? -0.571 0.831 8.977 1.00 94.12 96 ALA A N 1
ATOM 707 C CA . ALA A 1 96 ? -0.733 0.128 7.716 1.00 94.12 96 ALA A CA 1
ATOM 708 C C . ALA A 1 96 ? -1.724 -1.025 7.878 1.00 94.12 96 ALA A C 1
ATOM 710 O O . ALA A 1 96 ? -1.498 -1.920 8.679 1.00 94.12 96 ALA A O 1
ATOM 711 N N . GLN A 1 97 ? -2.801 -1.021 7.097 1.00 94.31 97 GLN A N 1
ATOM 712 C CA . GLN A 1 97 ? -3.786 -2.112 7.050 1.00 94.31 97 GLN A CA 1
ATOM 713 C C . GLN A 1 97 ? -3.629 -2.982 5.796 1.00 94.31 97 GLN A C 1
ATOM 715 O O . GLN A 1 97 ? -4.033 -4.145 5.775 1.00 94.31 97 GLN A O 1
ATOM 720 N N . VAL A 1 98 ? -3.043 -2.419 4.736 1.00 93.50 98 VAL A N 1
ATOM 721 C CA . VAL A 1 98 ? -2.776 -3.113 3.475 1.00 93.50 98 VAL A CA 1
ATOM 722 C C . VAL A 1 98 ? -1.382 -2.744 2.997 1.00 93.50 98 VAL A C 1
ATOM 724 O O . VAL A 1 98 ? -1.039 -1.563 2.948 1.00 93.50 98 VAL A O 1
ATOM 727 N N . VAL A 1 99 ? -0.607 -3.746 2.594 1.00 92.31 99 VAL A N 1
ATOM 728 C CA . VAL A 1 99 ? 0.650 -3.568 1.864 1.00 92.31 99 VAL A CA 1
ATOM 729 C C . VAL A 1 99 ? 0.398 -3.875 0.394 1.00 92.31 99 VAL A C 1
ATOM 731 O O . VAL A 1 99 ? -0.120 -4.933 0.047 1.00 92.31 99 VAL A O 1
ATOM 734 N N . VAL A 1 100 ? 0.739 -2.936 -0.478 1.00 91.81 100 VAL A N 1
ATOM 735 C CA . VAL A 1 100 ? 0.630 -3.074 -1.926 1.00 91.81 100 VAL A CA 1
ATOM 736 C C . VAL A 1 100 ? 2.023 -3.257 -2.502 1.00 91.81 100 VAL A C 1
ATOM 738 O O . VAL A 1 100 ? 2.901 -2.423 -2.300 1.00 91.81 100 VAL A O 1
ATOM 741 N N . LEU A 1 101 ? 2.197 -4.348 -3.233 1.00 88.81 101 LEU A N 1
ATOM 742 C CA . LEU A 1 101 ? 3.417 -4.700 -3.935 1.00 88.81 101 LEU A CA 1
ATOM 743 C C . LEU A 1 101 ? 3.192 -4.492 -5.423 1.00 88.81 101 LEU A C 1
ATOM 745 O O . LEU A 1 101 ? 2.405 -5.213 -6.043 1.00 88.81 101 LEU A O 1
ATOM 749 N N . ARG A 1 102 ? 3.860 -3.495 -5.992 1.00 86.50 102 ARG A N 1
ATOM 750 C CA . ARG A 1 102 ? 3.778 -3.201 -7.417 1.00 86.50 102 ARG A CA 1
ATOM 751 C C . ARG A 1 102 ? 5.068 -3.657 -8.098 1.00 86.50 102 ARG A C 1
ATOM 753 O O . ARG A 1 102 ? 6.111 -3.077 -7.817 1.00 86.50 102 ARG A O 1
ATOM 760 N N . PRO A 1 103 ? 5.033 -4.671 -8.973 1.00 80.38 103 PRO A N 1
ATOM 761 C CA . PRO A 1 103 ? 6.167 -4.960 -9.840 1.00 80.38 103 PRO A CA 1
ATOM 762 C C . PRO A 1 103 ? 6.357 -3.789 -10.810 1.00 80.38 103 PRO A C 1
ATOM 764 O O . PRO A 1 103 ? 5.437 -3.419 -11.539 1.00 80.38 103 PRO A O 1
ATOM 767 N N . ASP A 1 104 ? 7.540 -3.186 -10.812 1.00 72.00 104 ASP A N 1
ATOM 768 C CA . ASP A 1 104 ? 7.810 -2.013 -11.652 1.00 72.00 104 ASP A CA 1
ATOM 769 C C . ASP A 1 104 ? 8.377 -2.381 -13.031 1.00 72.00 104 ASP A C 1
ATOM 771 O O . ASP A 1 104 ? 8.420 -1.537 -13.923 1.00 72.00 104 ASP A O 1
ATOM 775 N N . ASP A 1 105 ? 8.736 -3.653 -13.233 1.00 58.00 105 ASP A N 1
ATOM 776 C CA . ASP A 1 105 ? 9.429 -4.141 -14.432 1.00 58.00 105 ASP A CA 1
ATOM 777 C C . ASP A 1 105 ? 8.528 -4.876 -15.444 1.00 58.00 105 ASP A C 1
ATOM 779 O O . ASP A 1 105 ? 8.992 -5.655 -16.276 1.00 58.00 105 ASP A O 1
ATOM 783 N N . LEU A 1 106 ? 7.214 -4.648 -15.389 1.00 49.00 106 LEU A N 1
ATOM 784 C CA . LEU A 1 106 ? 6.277 -5.198 -16.376 1.00 49.00 106 LEU A CA 1
ATOM 785 C C . LEU A 1 106 ? 6.197 -4.271 -17.593 1.00 49.00 106 LEU A C 1
ATOM 787 O O . LEU A 1 106 ? 5.219 -3.533 -17.763 1.00 49.00 106 LEU A O 1
ATOM 791 N N . ARG A 1 107 ? 7.276 -4.279 -18.379 1.00 46.09 107 ARG A N 1
ATOM 792 C CA . ARG A 1 107 ? 7.307 -3.818 -19.771 1.00 46.09 107 ARG A CA 1
ATOM 793 C C . ARG A 1 107 ? 7.136 -4.979 -20.738 1.00 46.09 107 ARG A C 1
ATOM 795 O O . ARG A 1 107 ? 7.678 -6.068 -20.450 1.00 46.09 107 ARG A O 1
#

Nearest PDB structures (foldseek):
  2km7-assembly1_A  TM=4.252E-01  e=6.989E-01  Escherichia coli K-12
  9cny-assembly1_E  TM=4.628E-01  e=1.865E+00  Escherichia coli
  5eo2-assembly1_D  TM=3.615E-01  e=1.865E+00  Staphylococcus aureus subsp. aureus Mu50
  5vkz-assembly1_A  TM=1.783E-01  e=1.074E+00  Saccharomyces cerevisiae

Mean predicted aligned error: 7.65 Å

Radius of gyration: 13.55 Å; Cα contacts (8 Å, |Δi|>4): 201; chains: 1; bounding box: 30×33×34 Å

pLDDT: mean 79.72, std 14.77, range [46.09, 95.19]